Protein AF-A0AAV0N9T9-F1 (afdb_monomer_lite)

Secondary structure (DSSP, 8-state):
---------------------TT--PPPHHHHTTGGGGTS-TT-HHHHHHHHHHHHHT---HHHHHHHHHHTSTTT-BTTB-HHHHHHHHHHHHHHHHTTT-

pLDDT: mean 83.19, std 19.67, range [43.53, 98.56]

Sequence (102 aa):
MDVITIEGEVADASGTSEKSDPCDVTMPEWAQVLEPVRKLPTNVGTRIRKCVYDALEKCPPDWAKTRLEHS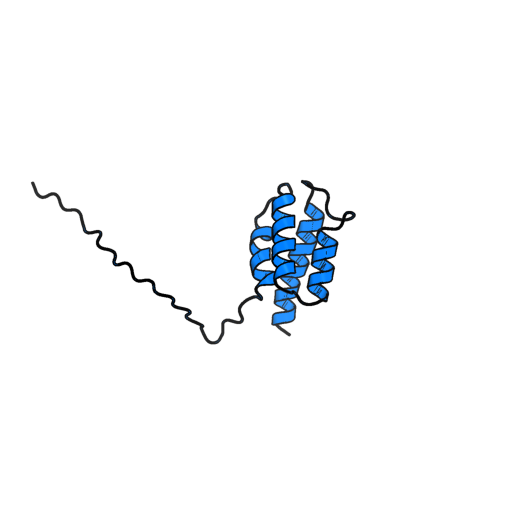ISKEVYKGNASGPTKVEILCALFWSFIYKLG

Foldseek 3Di:
DDDDDDDDDDDPDPDPDPPDDVPCPDQQPLLVLLVCLVVDDLQQLVSNLVSLVVSVVSVDPPVLVVLSCVLCDPVNRDHRRSPSSSVSSVVSSVVSVVVSVD

Organism: NCBI:txid586396

Structure (mmCIF, N/CA/C/O backbone):
data_AF-A0AAV0N9T9-F1
#
_entry.id   AF-A0AAV0N9T9-F1
#
loop_
_atom_site.group_PDB
_atom_site.id
_atom_site.type_symbol
_atom_site.label_atom_id
_atom_site.label_alt_id
_atom_site.label_comp_id
_atom_site.label_asym_id
_atom_site.label_entity_id
_atom_site.label_seq_id
_atom_site.pdbx_PDB_ins_code
_atom_site.Cartn_x
_atom_site.Cartn_y
_atom_site.Cartn_z
_atom_site.occupancy
_atom_site.B_iso_or_equiv
_atom_site.auth_seq_id
_atom_site.auth_comp_id
_atom_site.auth_asym_id
_atom_site.auth_atom_id
_atom_site.pdbx_PDB_model_num
ATOM 1 N N . MET A 1 1 ? -11.378 -57.896 -23.538 1.00 47.03 1 MET A N 1
ATOM 2 C CA . MET A 1 1 ? -10.439 -56.777 -23.340 1.00 47.03 1 MET A CA 1
ATOM 3 C C . MET A 1 1 ? -11.024 -55.948 -22.224 1.00 47.03 1 MET A C 1
ATOM 5 O O . MET A 1 1 ? -11.943 -55.181 -22.473 1.00 47.03 1 MET A O 1
ATOM 9 N N . ASP A 1 2 ? -10.571 -56.201 -21.002 1.00 45.12 2 ASP A N 1
ATOM 10 C CA . ASP A 1 2 ? -10.878 -55.337 -19.871 1.00 45.12 2 ASP A CA 1
ATOM 11 C C . ASP A 1 2 ? -10.080 -54.048 -20.030 1.00 45.12 2 ASP A C 1
ATOM 13 O O . ASP A 1 2 ? -8.848 -54.068 -20.043 1.00 45.12 2 ASP A O 1
ATOM 17 N N . VAL A 1 3 ? -10.791 -52.935 -20.185 1.00 52.53 3 VAL A N 1
ATOM 18 C CA . VAL A 1 3 ? -10.238 -51.604 -19.964 1.00 52.53 3 VAL A CA 1
ATOM 19 C C . VAL A 1 3 ? -10.974 -51.002 -18.775 1.00 52.53 3 VAL A C 1
ATOM 21 O O . VAL A 1 3 ? -12.134 -50.608 -18.837 1.00 52.53 3 VAL A O 1
ATOM 24 N N . ILE A 1 4 ? -10.272 -51.030 -17.650 1.00 52.50 4 ILE A N 1
ATOM 25 C CA . ILE A 1 4 ? -10.540 -50.255 -16.442 1.00 52.50 4 ILE A CA 1
ATOM 26 C C . ILE A 1 4 ? -10.218 -48.789 -16.763 1.00 52.50 4 ILE A C 1
ATOM 28 O O . ILE A 1 4 ? -9.224 -48.559 -17.449 1.00 52.50 4 ILE A O 1
ATOM 32 N N . THR A 1 5 ? -11.012 -47.828 -16.268 1.00 48.59 5 THR A N 1
ATOM 33 C CA . THR A 1 5 ? -10.622 -46.526 -15.646 1.00 48.59 5 THR A CA 1
ATOM 34 C C . THR A 1 5 ? -11.915 -45.711 -15.433 1.00 48.59 5 THR A C 1
ATOM 36 O O . THR A 1 5 ? -12.523 -45.273 -16.401 1.00 48.59 5 THR A O 1
ATOM 39 N N . ILE A 1 6 ? -12.536 -45.791 -14.252 1.00 61.66 6 ILE A N 1
ATOM 40 C CA . ILE A 1 6 ? -12.430 -44.885 -13.081 1.00 61.66 6 ILE A CA 1
ATOM 41 C C . ILE A 1 6 ? -13.185 -43.550 -13.257 1.00 61.66 6 ILE A C 1
ATOM 43 O O . ILE A 1 6 ? -12.755 -42.645 -13.962 1.00 61.66 6 ILE A O 1
ATOM 47 N N . GLU A 1 7 ? -14.330 -43.540 -12.571 1.00 56.28 7 GLU A N 1
ATOM 48 C CA . GLU A 1 7 ? -15.074 -42.508 -11.834 1.00 56.28 7 GLU A CA 1
ATOM 49 C C . GLU A 1 7 ? -14.648 -41.032 -11.900 1.00 56.28 7 GLU A C 1
ATOM 51 O O . GLU A 1 7 ? -13.485 -40.662 -11.757 1.00 56.28 7 GLU A O 1
ATOM 56 N N . GLY A 1 8 ? -15.673 -40.178 -11.968 1.00 43.53 8 GLY A N 1
ATOM 57 C CA . GLY A 1 8 ? -15.578 -38.739 -11.760 1.00 43.53 8 GLY A CA 1
ATOM 58 C C . GLY A 1 8 ? -16.942 -38.125 -11.450 1.00 43.53 8 GLY A C 1
ATOM 59 O O . GLY A 1 8 ? -17.335 -37.158 -12.094 1.00 43.53 8 GLY A O 1
ATOM 60 N N . GLU A 1 9 ? -17.685 -38.703 -10.504 1.00 56.12 9 GLU A N 1
ATOM 61 C CA . GLU A 1 9 ? -18.811 -38.009 -9.874 1.00 56.12 9 GLU A CA 1
ATOM 62 C C . GLU A 1 9 ? -18.252 -37.232 -8.680 1.00 56.12 9 GLU A C 1
ATOM 64 O O . GLU A 1 9 ? -17.907 -37.810 -7.651 1.00 56.12 9 GLU A O 1
ATOM 69 N N . VAL A 1 10 ? -18.095 -35.917 -8.835 1.00 47.69 10 VAL A N 1
ATOM 70 C CA . VAL A 1 10 ? -17.848 -35.025 -7.700 1.00 47.69 10 VAL A CA 1
ATOM 71 C C . VAL A 1 10 ? -19.052 -34.114 -7.557 1.00 47.69 10 VAL A C 1
ATOM 73 O O . VAL A 1 10 ? -19.347 -33.277 -8.408 1.00 47.69 10 VAL A O 1
ATOM 76 N N . ALA A 1 11 ? -19.790 -34.375 -6.485 1.00 53.38 11 ALA A N 1
ATOM 77 C CA . ALA A 1 11 ? -20.927 -33.602 -6.046 1.00 53.38 11 ALA A CA 1
ATOM 78 C C . ALA A 1 11 ? -20.513 -32.151 -5.773 1.00 53.38 11 ALA A C 1
ATOM 80 O O . ALA A 1 11 ? -19.513 -31.883 -5.102 1.00 53.38 11 ALA A O 1
ATOM 81 N N . ASP A 1 12 ? -21.327 -31.230 -6.278 1.00 51.59 12 ASP A N 1
ATOM 82 C CA . ASP A 1 12 ? -21.307 -29.818 -5.926 1.00 51.59 12 ASP A CA 1
ATOM 83 C C . ASP A 1 12 ? -21.787 -29.677 -4.475 1.00 51.59 12 ASP A C 1
ATOM 85 O O . ASP A 1 12 ? -22.982 -29.656 -4.176 1.00 51.59 12 ASP A O 1
ATOM 89 N N . ALA A 1 13 ? -20.830 -29.673 -3.552 1.00 52.62 13 ALA A N 1
ATOM 90 C CA . ALA A 1 13 ? -21.049 -29.274 -2.177 1.00 52.62 13 ALA A CA 1
ATOM 91 C C . ALA A 1 13 ? -20.444 -27.880 -1.998 1.00 52.62 13 ALA A C 1
ATOM 93 O O . ALA A 1 13 ? -19.261 -27.722 -1.691 1.00 52.62 13 ALA A O 1
ATOM 94 N N . SER A 1 14 ? -21.291 -26.864 -2.178 1.00 57.22 14 SER A N 1
ATOM 95 C CA . SER A 1 14 ? -21.091 -25.520 -1.638 1.00 57.22 14 SER A CA 1
ATOM 96 C C . SER A 1 14 ? -20.993 -25.617 -0.111 1.00 57.22 14 SER A C 1
ATOM 98 O O . SER A 1 14 ? -21.981 -25.562 0.618 1.00 57.22 14 SER A O 1
ATOM 100 N N . GLY A 1 15 ? -19.777 -25.875 0.364 1.00 44.50 15 GLY A N 1
ATOM 101 C CA . GLY A 1 15 ? -19.416 -25.917 1.769 1.00 44.50 15 GLY A CA 1
ATOM 102 C C . GLY A 1 15 ? -18.731 -24.620 2.159 1.00 44.50 15 GLY A C 1
ATOM 103 O O . GLY A 1 15 ? -17.506 -24.525 2.127 1.00 44.50 15 GLY A O 1
ATOM 104 N N . THR A 1 16 ? -19.518 -23.623 2.557 1.00 55.97 16 THR A N 1
ATOM 105 C CA . THR A 1 16 ? -19.043 -22.516 3.391 1.00 55.97 16 THR A CA 1
ATOM 106 C C . THR A 1 16 ? -18.629 -23.119 4.733 1.00 55.97 16 THR A C 1
ATOM 108 O O . THR A 1 16 ? -19.466 -23.369 5.595 1.00 55.97 16 THR A O 1
ATOM 111 N N . SER A 1 17 ? -17.349 -23.449 4.886 1.00 52.91 17 SER A N 1
ATOM 112 C CA . SER A 1 17 ? -16.806 -23.984 6.134 1.00 52.91 17 SER A CA 1
ATOM 113 C C . SER A 1 17 ? -15.715 -23.056 6.640 1.00 52.91 17 SER A C 1
ATOM 115 O O . SER A 1 17 ? -14.523 -23.326 6.496 1.00 52.91 17 SER A O 1
ATOM 117 N N . GLU A 1 18 ? -16.144 -21.964 7.267 1.00 54.97 18 GLU A N 1
ATOM 118 C CA . GLU A 1 18 ? -15.337 -21.242 8.245 1.00 54.97 18 GLU A CA 1
ATOM 119 C C . GLU A 1 18 ? -15.062 -22.196 9.411 1.00 54.97 18 GLU A C 1
ATOM 121 O O . GLU A 1 18 ? -15.868 -22.362 10.325 1.00 54.97 18 GLU A O 1
ATOM 126 N N . LYS A 1 19 ? -13.924 -22.888 9.352 1.00 43.53 19 LYS A N 1
ATOM 127 C CA . LYS A 1 19 ? -13.375 -23.582 10.511 1.00 43.53 19 LYS A CA 1
ATOM 128 C C . LYS A 1 19 ? -12.446 -22.604 11.215 1.00 43.53 19 LYS A C 1
ATOM 130 O O . LYS A 1 19 ? -11.252 -22.567 10.939 1.00 43.53 19 LYS A O 1
ATOM 135 N N . SER A 1 20 ? -13.019 -21.768 12.073 1.00 49.91 20 SER A N 1
ATOM 136 C CA . SER A 1 20 ? -12.253 -20.938 12.996 1.00 49.91 20 SER A CA 1
ATOM 137 C C . SER A 1 20 ? -11.692 -21.828 14.105 1.00 49.91 20 SER A C 1
ATOM 139 O O . SER A 1 20 ? -12.380 -22.208 15.053 1.00 49.91 20 SER A O 1
ATOM 141 N N . ASP A 1 21 ? -10.420 -22.197 13.962 1.00 46.16 21 ASP A N 1
ATOM 142 C CA . ASP A 1 21 ? -9.638 -22.714 15.079 1.00 46.16 21 ASP A CA 1
ATOM 143 C C . ASP A 1 21 ? -9.518 -21.612 16.152 1.00 46.16 21 ASP A C 1
ATOM 145 O O . ASP A 1 21 ? -9.196 -20.465 15.825 1.00 46.16 21 ASP A O 1
ATOM 149 N N . PRO A 1 22 ? -9.719 -21.912 17.448 1.00 49.19 22 PRO A N 1
ATOM 150 C CA . PRO A 1 22 ? -9.758 -20.909 18.518 1.00 49.19 22 PRO A CA 1
ATOM 151 C C . PRO A 1 22 ? -8.363 -20.390 18.934 1.00 49.19 22 PRO A C 1
ATOM 153 O O . PRO A 1 22 ? -8.157 -19.948 20.062 1.00 49.19 22 PRO A O 1
ATOM 156 N N . CYS A 1 23 ? -7.395 -20.428 18.015 1.00 49.16 23 CYS A N 1
ATOM 157 C CA . CYS A 1 23 ? -6.084 -19.773 18.091 1.00 49.16 23 CYS A CA 1
ATOM 158 C C . CYS A 1 23 ? -5.721 -19.048 16.782 1.00 49.16 23 CYS A C 1
ATOM 160 O O . CYS A 1 23 ? -4.569 -18.647 16.602 1.00 49.16 23 CYS A O 1
ATOM 162 N N . ASP A 1 24 ? -6.677 -18.871 15.863 1.00 52.75 24 ASP A N 1
ATOM 163 C CA . ASP A 1 24 ? -6.456 -18.097 14.648 1.00 52.75 24 ASP A CA 1
ATOM 164 C C . ASP A 1 24 ? -6.544 -16.607 14.977 1.00 52.75 24 ASP A C 1
ATOM 166 O O . ASP A 1 24 ? -7.568 -15.940 14.836 1.00 52.75 24 ASP A O 1
ATOM 170 N N . VAL A 1 25 ? -5.439 -16.071 15.491 1.00 59.50 25 VAL A N 1
ATOM 171 C CA . VAL A 1 25 ? -5.226 -14.630 15.489 1.00 59.50 25 VAL A CA 1
ATOM 172 C C . VAL A 1 25 ? -5.061 -14.267 14.010 1.00 59.50 25 VAL A C 1
ATOM 174 O O . VAL A 1 25 ? -3.950 -14.282 13.486 1.00 59.50 25 VAL A O 1
ATOM 177 N N . THR A 1 26 ? -6.144 -14.043 13.275 1.00 76.38 26 THR A N 1
ATOM 178 C CA . THR A 1 26 ? -6.072 -13.817 11.827 1.00 76.38 26 THR A CA 1
ATOM 179 C C . THR A 1 26 ? -5.459 -12.433 11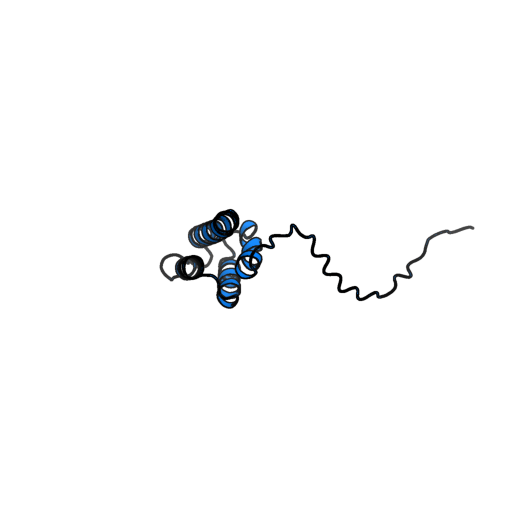.564 1.00 76.38 26 THR A C 1
ATOM 181 O O . THR A 1 26 ? -5.743 -11.459 12.260 1.00 76.38 26 THR A O 1
ATOM 184 N N . MET A 1 27 ? -4.537 -12.327 10.600 1.00 83.94 27 MET A N 1
ATOM 185 C CA . MET A 1 27 ? -3.938 -11.042 10.193 1.00 83.94 27 MET A CA 1
ATOM 186 C C . MET A 1 27 ? -5.050 -10.051 9.797 1.00 83.94 27 MET A C 1
ATOM 188 O O . MET A 1 27 ? -5.972 -10.477 9.103 1.00 83.94 27 MET A O 1
ATOM 192 N N . PRO A 1 28 ? -5.012 -8.761 10.190 1.00 91.69 28 PRO A N 1
ATOM 193 C CA . PRO A 1 28 ? -6.078 -7.831 9.820 1.00 91.69 28 PRO A CA 1
ATOM 194 C C . PRO A 1 28 ? -6.185 -7.697 8.296 1.00 91.69 28 PRO A C 1
ATOM 196 O O . PRO A 1 28 ? -5.181 -7.784 7.587 1.00 91.69 28 PRO A O 1
ATOM 199 N N . GLU A 1 29 ? -7.398 -7.477 7.786 1.00 93.62 29 GLU A N 1
ATOM 200 C CA . GLU A 1 29 ? -7.700 -7.522 6.346 1.00 93.62 29 GLU A CA 1
ATOM 201 C C . GLU A 1 29 ? -6.814 -6.574 5.517 1.00 93.62 29 GLU A C 1
ATOM 203 O O . GLU A 1 29 ? -6.274 -6.968 4.483 1.00 93.62 29 GLU A O 1
ATOM 208 N N . TRP A 1 30 ? -6.567 -5.358 6.019 1.00 95.75 30 TRP A N 1
ATOM 209 C CA . TRP A 1 30 ? -5.671 -4.388 5.379 1.00 95.75 30 TRP A CA 1
ATOM 210 C C . TRP A 1 30 ? -4.234 -4.912 5.213 1.00 95.75 30 TRP A C 1
ATOM 212 O O . TRP A 1 30 ? -3.547 -4.544 4.264 1.00 95.75 30 TRP A O 1
ATOM 222 N N . ALA A 1 31 ? -3.764 -5.778 6.114 1.00 95.31 31 ALA A N 1
ATOM 223 C CA . ALA A 1 31 ? -2.438 -6.384 6.039 1.00 95.31 31 ALA A CA 1
ATOM 224 C C . ALA A 1 31 ? -2.434 -7.629 5.134 1.00 95.31 31 ALA A C 1
ATOM 226 O O . ALA A 1 31 ? -1.447 -7.872 4.437 1.00 95.31 31 ALA A O 1
ATOM 227 N N . GLN A 1 32 ? -3.542 -8.379 5.069 1.00 94.25 32 GLN A N 1
ATOM 228 C CA . GLN A 1 32 ? -3.710 -9.509 4.141 1.00 94.25 32 GLN A CA 1
ATOM 229 C C . GLN A 1 32 ? -3.533 -9.089 2.682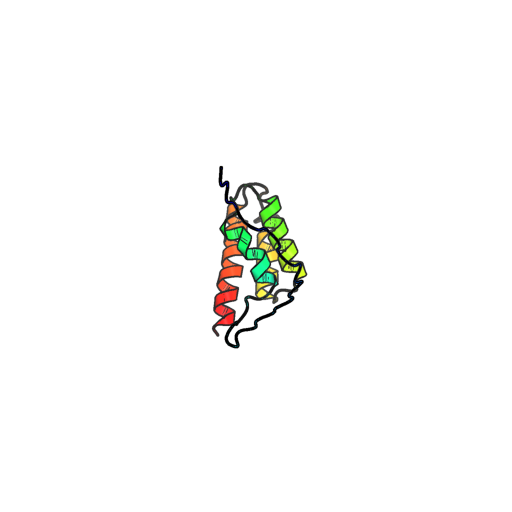 1.00 94.25 32 GLN A C 1
ATOM 231 O O . GLN A 1 32 ? -2.773 -9.720 1.946 1.00 94.25 32 GLN A O 1
ATOM 236 N N . VAL A 1 33 ? -4.145 -7.975 2.276 1.00 96.31 33 VAL A N 1
ATOM 237 C CA . VAL A 1 33 ? -4.047 -7.476 0.892 1.00 96.31 33 VAL A CA 1
ATOM 238 C C . VAL A 1 33 ? -2.640 -6.986 0.509 1.00 96.31 33 VAL A C 1
ATOM 240 O O . VAL A 1 33 ? -2.337 -6.844 -0.677 1.00 96.31 33 VAL A O 1
ATOM 243 N N . LEU A 1 34 ? -1.747 -6.784 1.487 1.00 96.88 34 LEU A N 1
ATOM 244 C CA . LEU A 1 34 ? -0.343 -6.421 1.264 1.00 96.88 34 LEU A CA 1
ATOM 245 C C . LEU A 1 34 ? 0.588 -7.638 1.126 1.00 96.88 34 LEU A C 1
ATOM 247 O O . LEU A 1 34 ? 1.712 -7.474 0.646 1.00 96.88 34 LEU A O 1
ATOM 251 N N . GLU A 1 35 ? 0.154 -8.855 1.483 1.00 95.31 35 GLU A N 1
ATOM 252 C CA . GLU A 1 35 ? 0.972 -10.079 1.371 1.00 95.31 35 GLU A CA 1
ATOM 253 C C . GLU A 1 35 ? 1.578 -10.279 -0.031 1.00 95.31 35 GLU A C 1
ATOM 255 O O . GLU A 1 35 ? 2.795 -10.507 -0.116 1.00 95.31 35 GLU A O 1
ATOM 260 N N . PRO A 1 36 ? 0.827 -10.075 -1.139 1.00 95.88 36 PRO A N 1
ATOM 261 C CA . PRO A 1 36 ? 1.360 -10.272 -2.484 1.00 95.88 36 PRO A CA 1
ATOM 262 C C . PRO A 1 36 ? 2.606 -9.426 -2.780 1.00 95.88 36 PRO A C 1
ATOM 264 O O . PRO A 1 36 ? 3.480 -9.857 -3.541 1.00 95.88 36 PRO A O 1
ATOM 267 N N . VAL A 1 37 ? 2.738 -8.245 -2.157 1.00 97.06 37 VAL A N 1
ATOM 268 C CA . VAL A 1 37 ? 3.856 -7.310 -2.374 1.00 97.06 37 VAL A CA 1
ATOM 269 C C . VAL A 1 37 ? 5.207 -7.960 -2.072 1.00 97.06 37 VAL A C 1
ATOM 271 O O . VAL A 1 37 ? 6.192 -7.643 -2.745 1.00 97.06 37 VAL A O 1
ATOM 274 N N . ARG A 1 38 ? 5.270 -8.937 -1.154 1.00 96.06 38 ARG A N 1
ATOM 275 C CA . ARG A 1 38 ? 6.496 -9.701 -0.846 1.00 96.06 38 ARG A CA 1
ATOM 276 C C . ARG A 1 38 ? 7.110 -10.308 -2.108 1.00 96.06 38 ARG A C 1
ATOM 278 O O . ARG A 1 38 ? 8.318 -10.190 -2.323 1.00 96.06 38 ARG A O 1
ATOM 285 N N . LYS A 1 39 ? 6.264 -10.860 -2.979 1.00 96.62 39 LYS A N 1
ATOM 286 C CA . LYS A 1 39 ? 6.652 -11.601 -4.188 1.00 96.62 39 LYS A CA 1
ATOM 287 C C . LYS A 1 39 ? 6.681 -10.732 -5.451 1.00 96.62 39 LYS A C 1
ATOM 289 O O . LYS A 1 39 ? 7.293 -11.129 -6.438 1.00 96.62 39 LYS A O 1
ATOM 294 N N . LEU A 1 40 ? 6.060 -9.548 -5.444 1.00 96.06 40 LEU A N 1
ATOM 295 C CA . LEU A 1 40 ? 6.051 -8.660 -6.613 1.00 96.06 40 LEU A CA 1
ATOM 296 C C . LEU A 1 40 ? 7.447 -8.075 -6.901 1.00 96.06 40 LEU A C 1
ATOM 298 O O . LEU A 1 40 ? 8.102 -7.592 -5.972 1.00 96.06 40 LEU A O 1
ATOM 302 N N . PRO A 1 41 ? 7.911 -8.049 -8.162 1.00 96.38 41 PRO A N 1
ATOM 303 C CA . PRO A 1 41 ? 9.145 -7.355 -8.512 1.00 96.38 41 PRO A CA 1
ATOM 304 C C . PRO A 1 41 ? 8.976 -5.831 -8.392 1.00 96.38 41 PRO A C 1
ATOM 306 O O . PRO A 1 41 ? 7.876 -5.292 -8.477 1.00 96.38 41 PRO A O 1
ATOM 309 N N . THR A 1 42 ? 10.068 -5.096 -8.198 1.00 96.19 42 THR A N 1
ATOM 310 C CA . THR A 1 42 ? 10.019 -3.632 -7.998 1.00 96.19 42 THR A CA 1
ATOM 311 C C . THR A 1 42 ? 9.631 -2.851 -9.257 1.00 96.19 42 THR A C 1
ATOM 313 O O . THR A 1 42 ? 9.301 -1.669 -9.158 1.00 96.19 42 THR A O 1
ATOM 316 N N . ASN A 1 43 ? 9.623 -3.508 -10.422 1.00 96.88 43 ASN A N 1
ATOM 317 C CA . ASN A 1 43 ? 9.240 -2.929 -11.708 1.00 96.88 43 ASN A CA 1
ATOM 318 C C . ASN A 1 43 ? 7.739 -2.981 -12.020 1.00 96.88 43 ASN A C 1
ATOM 320 O O . ASN A 1 43 ? 7.317 -2.396 -13.013 1.00 96.88 43 ASN A O 1
ATOM 324 N N . VAL A 1 44 ? 6.918 -3.611 -11.172 1.00 96.88 44 VAL A N 1
ATOM 325 C CA . VAL A 1 44 ? 5.449 -3.601 -11.307 1.00 96.88 44 VAL A CA 1
ATOM 326 C C . VAL A 1 44 ? 4.802 -2.576 -10.375 1.00 96.88 44 VAL A C 1
ATOM 328 O O . VAL A 1 44 ? 3.840 -2.873 -9.665 1.00 96.88 44 VAL A O 1
ATOM 331 N N . GLY A 1 45 ? 5.325 -1.348 -10.381 1.00 96.25 45 GLY A N 1
ATOM 332 C CA . GLY A 1 45 ? 4.918 -0.285 -9.459 1.00 96.25 45 GLY A CA 1
ATOM 333 C C . GLY A 1 45 ? 3.417 -0.018 -9.431 1.00 96.25 45 GLY A C 1
ATOM 334 O O . GLY A 1 45 ? 2.845 0.129 -8.357 1.00 96.25 45 GLY A O 1
ATOM 335 N N . THR A 1 46 ? 2.743 -0.082 -10.581 1.00 97.62 46 THR A N 1
ATOM 336 C CA . THR A 1 46 ? 1.278 0.048 -10.649 1.00 97.62 46 THR A CA 1
ATOM 337 C C . THR A 1 46 ? 0.552 -1.024 -9.829 1.00 97.62 46 THR A C 1
ATOM 339 O O . THR A 1 46 ? -0.430 -0.707 -9.162 1.00 97.62 46 THR A O 1
ATOM 342 N N . ARG A 1 47 ? 1.036 -2.276 -9.826 1.00 97.31 47 ARG A N 1
ATOM 343 C CA . ARG A 1 47 ? 0.454 -3.366 -9.019 1.00 97.31 47 ARG A CA 1
ATOM 344 C C . ARG A 1 47 ? 0.758 -3.182 -7.536 1.00 97.31 47 ARG A C 1
ATOM 346 O O . ARG A 1 47 ? -0.141 -3.351 -6.726 1.00 97.31 47 ARG A O 1
ATOM 353 N N . ILE A 1 48 ? 1.989 -2.788 -7.197 1.00 98.12 48 ILE A N 1
ATOM 354 C CA . ILE A 1 48 ? 2.386 -2.486 -5.811 1.00 98.12 48 ILE A CA 1
ATOM 355 C C . ILE A 1 48 ? 1.515 -1.356 -5.251 1.00 98.12 48 ILE A C 1
ATOM 357 O O . ILE A 1 48 ? 0.942 -1.495 -4.177 1.00 98.12 48 ILE A O 1
ATOM 361 N N . ARG A 1 49 ? 1.351 -0.268 -6.009 1.00 97.94 49 ARG A N 1
ATOM 362 C CA . ARG A 1 49 ? 0.510 0.871 -5.632 1.00 97.94 49 ARG A CA 1
ATOM 363 C C . ARG A 1 49 ? -0.964 0.485 -5.495 1.00 97.94 49 ARG A C 1
ATOM 365 O O . ARG A 1 49 ? -1.622 0.985 -4.593 1.00 97.94 49 ARG A O 1
ATOM 372 N N . LYS A 1 50 ? -1.475 -0.410 -6.348 1.00 98.06 50 LYS A N 1
ATOM 373 C CA . LYS A 1 50 ? -2.841 -0.931 -6.209 1.00 98.06 50 LYS A CA 1
ATOM 374 C C . LYS A 1 50 ? -3.036 -1.637 -4.863 1.00 98.06 50 LYS A C 1
ATOM 376 O O . LYS A 1 50 ? -3.966 -1.280 -4.158 1.00 98.06 50 LYS A O 1
ATOM 381 N N . CYS A 1 51 ? -2.122 -2.526 -4.460 1.00 98.00 51 CYS A N 1
ATOM 382 C CA . CYS A 1 51 ? -2.195 -3.180 -3.146 1.00 98.00 51 CYS A CA 1
ATOM 383 C C . CYS A 1 51 ? -2.246 -2.171 -1.983 1.00 98.00 51 CYS A C 1
ATOM 385 O O . CYS A 1 51 ? -2.910 -2.425 -0.985 1.00 98.00 51 CYS A O 1
ATOM 387 N N . VAL A 1 52 ? -1.566 -1.024 -2.107 1.00 98.12 52 VAL A N 1
ATOM 388 C CA . VAL A 1 52 ? -1.629 0.048 -1.098 1.00 98.12 52 VAL A CA 1
ATOM 389 C C . VAL A 1 52 ? -3.008 0.700 -1.049 1.00 98.12 52 VAL A C 1
ATOM 391 O O . VAL A 1 52 ? -3.534 0.888 0.042 1.00 98.12 52 VAL A O 1
ATOM 394 N N . TYR A 1 53 ? -3.608 1.030 -2.196 1.00 98.56 53 TYR A N 1
ATOM 395 C CA . TYR A 1 53 ? -4.971 1.572 -2.222 1.00 98.56 53 TYR A CA 1
ATOM 396 C C . TYR A 1 53 ? -5.986 0.572 -1.668 1.00 98.56 53 TYR A C 1
ATOM 398 O O . TYR A 1 53 ? -6.761 0.940 -0.790 1.00 98.56 53 TYR A O 1
ATOM 406 N N . ASP A 1 54 ? -5.897 -0.693 -2.087 1.00 98.38 54 ASP A N 1
ATOM 407 C CA . ASP A 1 54 ? -6.748 -1.770 -1.578 1.00 98.38 54 ASP A CA 1
ATOM 408 C C . ASP A 1 54 ? -6.613 -1.886 -0.043 1.00 98.38 54 ASP A C 1
ATOM 410 O O . ASP A 1 54 ? -7.607 -2.061 0.653 1.00 98.38 54 ASP A O 1
ATOM 414 N N . ALA A 1 55 ? -5.405 -1.724 0.518 1.00 98.00 55 ALA A N 1
ATOM 415 C CA . ALA A 1 55 ? -5.185 -1.718 1.968 1.00 98.00 55 ALA A CA 1
ATOM 416 C C . ALA A 1 55 ? -5.801 -0.500 2.668 1.00 98.00 55 ALA A C 1
ATOM 418 O O . ALA A 1 55 ? -6.359 -0.644 3.753 1.00 98.00 55 ALA A O 1
ATOM 419 N N . LEU A 1 56 ? -5.715 0.690 2.066 1.00 98.06 56 LEU A N 1
ATOM 420 C CA . LEU A 1 56 ? -6.283 1.925 2.617 1.00 98.06 56 LEU A CA 1
ATOM 421 C C . LEU A 1 56 ? -7.819 1.888 2.667 1.00 98.06 56 LEU A C 1
ATOM 423 O O . LEU A 1 56 ? -8.407 2.434 3.600 1.00 98.06 56 LEU A O 1
ATOM 427 N N . GLU A 1 57 ? -8.461 1.203 1.718 1.00 98.25 57 GLU A N 1
ATOM 428 C CA . GLU A 1 57 ? -9.914 0.976 1.709 1.00 98.25 57 GLU A CA 1
ATOM 429 C C . GLU A 1 57 ? -10.389 0.078 2.864 1.00 98.25 57 GLU A C 1
ATOM 431 O O . GLU A 1 57 ? -11.551 0.146 3.258 1.00 98.25 57 GLU A O 1
ATOM 436 N N . LYS A 1 58 ? -9.495 -0.723 3.459 1.00 97.38 58 LYS A N 1
ATOM 437 C CA . LYS A 1 58 ? -9.786 -1.600 4.609 1.00 97.38 58 LYS A CA 1
ATOM 438 C C . LYS A 1 58 ? -9.579 -0.923 5.967 1.00 97.38 58 LYS A C 1
ATOM 440 O O . LYS A 1 58 ? -9.380 -1.606 6.968 1.00 97.38 58 LYS A O 1
ATOM 445 N N . CYS A 1 59 ? -9.606 0.411 5.997 1.00 94.94 59 CYS A N 1
ATOM 446 C CA . CYS A 1 59 ? -9.530 1.236 7.207 1.00 94.94 59 CYS A CA 1
ATOM 447 C C . CYS A 1 59 ? -8.409 0.807 8.184 1.00 94.94 59 CYS A C 1
ATOM 449 O O . CYS A 1 59 ? -8.692 0.444 9.328 1.00 94.94 59 CYS A O 1
ATOM 451 N N . PRO A 1 60 ? -7.130 0.829 7.757 1.00 95.69 60 PRO A N 1
ATOM 452 C CA . PRO A 1 60 ? -6.014 0.503 8.637 1.00 95.69 60 PRO A CA 1
ATOM 453 C C . PRO A 1 60 ? -5.899 1.529 9.782 1.00 95.69 60 PRO A C 1
ATOM 455 O O . PRO A 1 60 ? -6.346 2.669 9.628 1.00 95.69 60 PRO A O 1
ATOM 458 N N . PRO A 1 61 ? -5.257 1.176 10.912 1.00 95.00 61 PRO A N 1
ATOM 459 C CA . PRO A 1 61 ? -4.998 2.125 11.996 1.00 95.00 61 PRO A CA 1
ATOM 460 C C . PRO A 1 61 ? -4.114 3.289 11.523 1.00 95.00 61 PRO A C 1
ATOM 462 O O . PRO A 1 61 ? -3.315 3.131 10.597 1.00 95.00 61 PRO A O 1
ATOM 465 N N . ASP A 1 62 ? -4.198 4.443 12.190 1.00 95.75 62 AS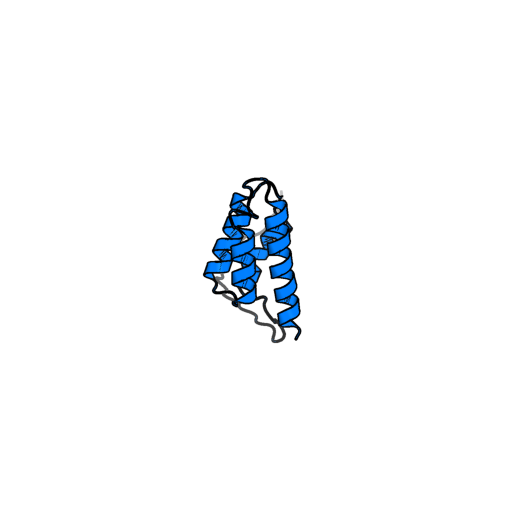P A N 1
ATOM 466 C CA . ASP A 1 62 ? -3.568 5.700 11.742 1.00 95.75 62 ASP A CA 1
ATOM 467 C C . ASP A 1 62 ? -2.064 5.589 11.455 1.00 95.75 62 ASP A C 1
ATOM 469 O O . ASP A 1 62 ? -1.568 6.146 10.470 1.00 95.75 62 ASP A O 1
ATOM 473 N N . TRP A 1 63 ? -1.329 4.829 12.273 1.00 94.06 63 TRP A N 1
ATOM 474 C CA . TRP A 1 63 ? 0.104 4.603 12.066 1.00 94.06 63 TRP A CA 1
ATOM 475 C C . TRP A 1 63 ? 0.384 3.877 10.741 1.00 94.06 63 TRP A C 1
ATOM 477 O O . TRP A 1 63 ? 1.337 4.210 10.032 1.00 94.06 63 TRP A O 1
ATOM 487 N N . ALA A 1 64 ? -0.459 2.903 10.384 1.00 95.56 64 ALA A N 1
ATOM 488 C CA . ALA A 1 64 ? -0.333 2.126 9.160 1.00 95.56 64 ALA A CA 1
ATOM 489 C C . ALA A 1 64 ? -0.807 2.953 7.966 1.00 95.56 64 ALA A C 1
ATOM 491 O O . ALA A 1 64 ? -0.101 3.018 6.962 1.00 95.56 64 ALA A O 1
ATOM 492 N N . LYS A 1 65 ? -1.938 3.656 8.103 1.00 96.88 65 LYS A N 1
ATOM 493 C CA . LYS A 1 65 ? -2.463 4.580 7.091 1.00 96.88 65 LYS A CA 1
ATOM 494 C C . LYS A 1 65 ? -1.413 5.608 6.669 1.00 96.88 65 LYS A C 1
ATOM 496 O O . LYS A 1 65 ? -1.084 5.688 5.490 1.00 96.88 65 LYS A O 1
ATOM 501 N N . THR A 1 66 ? -0.819 6.309 7.636 1.00 96.31 66 THR A N 1
ATOM 502 C CA . THR A 1 66 ? 0.210 7.334 7.386 1.00 96.31 66 THR A CA 1
ATOM 503 C C . THR A 1 66 ? 1.403 6.759 6.618 1.00 96.31 66 THR A C 1
ATOM 505 O O . THR A 1 66 ? 1.902 7.365 5.669 1.00 96.31 66 THR A O 1
ATOM 508 N N . ARG A 1 67 ? 1.850 5.550 6.985 1.00 96.00 67 ARG A N 1
ATOM 509 C CA . ARG A 1 67 ? 2.983 4.886 6.327 1.00 96.00 67 ARG A CA 1
ATOM 510 C C . ARG A 1 67 ? 2.645 4.413 4.912 1.00 96.00 67 ARG A C 1
ATOM 512 O O . ARG A 1 67 ? 3.459 4.562 3.999 1.00 96.00 67 ARG A O 1
ATOM 519 N N . LEU A 1 68 ? 1.444 3.874 4.721 1.00 97.94 68 LEU A N 1
ATOM 520 C CA . LEU A 1 68 ? 0.936 3.437 3.423 1.00 97.94 68 LEU A CA 1
ATOM 521 C C . LEU A 1 68 ? 0.771 4.622 2.465 1.00 97.94 68 LEU A C 1
ATOM 523 O O . LEU A 1 68 ? 1.285 4.561 1.349 1.00 97.94 68 LEU A O 1
ATOM 527 N N . GLU A 1 69 ? 0.169 5.728 2.905 1.00 98.25 69 GLU A N 1
ATOM 528 C CA . GLU A 1 69 ? 0.039 6.961 2.115 1.00 98.25 69 GLU A CA 1
ATOM 529 C C . GLU A 1 69 ? 1.409 7.544 1.734 1.00 98.25 69 GLU A C 1
ATOM 531 O O . GLU A 1 69 ? 1.638 7.884 0.569 1.00 98.25 69 GLU A O 1
ATOM 536 N N . HIS A 1 70 ? 2.361 7.581 2.675 1.00 98.06 70 HIS A N 1
ATOM 537 C CA . HIS A 1 70 ? 3.730 8.021 2.401 1.00 98.06 70 HIS A CA 1
ATOM 538 C C . HIS A 1 70 ? 4.416 7.153 1.335 1.00 98.06 70 HIS A C 1
ATOM 540 O O . HIS A 1 70 ? 5.062 7.686 0.429 1.00 98.06 70 HIS A O 1
ATOM 546 N N . SER A 1 71 ? 4.222 5.828 1.383 1.00 97.75 71 SER A N 1
ATOM 547 C CA . SER A 1 71 ? 4.844 4.884 0.443 1.00 97.75 71 SER A CA 1
ATOM 548 C C . SER A 1 71 ? 4.480 5.150 -1.026 1.00 97.75 71 SER A C 1
ATOM 550 O O . SER A 1 71 ? 5.283 4.870 -1.922 1.00 97.75 71 SER A O 1
ATOM 552 N N . ILE A 1 72 ? 3.297 5.726 -1.277 1.00 97.56 72 ILE A N 1
ATOM 553 C CA . ILE A 1 72 ? 2.780 6.054 -2.615 1.00 97.56 72 ILE A CA 1
ATOM 554 C C . ILE A 1 72 ? 2.792 7.558 -2.924 1.00 97.56 72 ILE A C 1
ATOM 556 O O . ILE A 1 72 ? 2.273 7.986 -3.958 1.00 97.56 72 ILE A O 1
ATOM 560 N N . SER A 1 73 ? 3.399 8.364 -2.052 1.00 97.50 73 SER A N 1
ATOM 561 C CA . SER A 1 73 ? 3.575 9.801 -2.260 1.00 97.50 73 SER A CA 1
ATOM 562 C C . SER A 1 73 ? 4.469 10.092 -3.473 1.00 97.50 73 SER A C 1
ATOM 564 O O . SER A 1 73 ? 5.259 9.256 -3.908 1.00 97.50 73 SER A O 1
ATOM 566 N N . LYS A 1 74 ? 4.396 11.315 -4.014 1.00 95.56 74 LYS A N 1
ATOM 567 C CA . LYS A 1 74 ? 5.243 11.748 -5.147 1.00 95.56 74 LYS A CA 1
ATOM 568 C C . LYS A 1 74 ? 6.746 11.693 -4.837 1.00 95.56 74 LYS A C 1
ATOM 570 O O . LYS A 1 74 ? 7.567 11.592 -5.754 1.00 95.56 74 LYS A O 1
ATOM 575 N N . GLU A 1 75 ? 7.103 11.798 -3.561 1.00 95.62 75 GLU A N 1
ATOM 576 C CA . GLU A 1 75 ? 8.484 11.735 -3.096 1.00 95.62 75 GLU A CA 1
ATOM 577 C C . GLU A 1 75 ? 9.036 10.311 -3.210 1.00 95.62 75 GLU A C 1
ATOM 579 O O . GLU A 1 75 ? 10.091 10.115 -3.814 1.00 95.62 75 GLU A O 1
ATOM 584 N N . VAL A 1 76 ? 8.270 9.323 -2.742 1.00 96.56 76 VAL A N 1
ATOM 585 C CA . VAL A 1 76 ? 8.698 7.919 -2.654 1.00 96.56 76 VAL A CA 1
ATOM 586 C C . VAL A 1 76 ? 8.395 7.135 -3.932 1.00 96.56 76 VAL A C 1
ATOM 588 O O . VAL A 1 76 ? 9.252 6.415 -4.448 1.00 96.56 76 VAL A O 1
ATOM 591 N N . TYR A 1 77 ? 7.185 7.267 -4.474 1.00 97.12 77 TYR A N 1
ATOM 592 C CA . TYR A 1 77 ? 6.735 6.466 -5.607 1.00 97.12 77 TYR A CA 1
ATOM 593 C C . TYR A 1 77 ? 7.289 6.991 -6.930 1.00 97.12 77 TYR A C 1
ATOM 595 O O . TYR A 1 77 ? 6.892 8.048 -7.426 1.00 97.12 77 TYR A O 1
ATOM 603 N N . LYS A 1 78 ? 8.169 6.202 -7.552 1.00 95.19 78 LYS A N 1
ATOM 604 C CA . LYS A 1 78 ? 8.783 6.499 -8.856 1.00 95.19 78 LYS A CA 1
ATOM 605 C C . LYS A 1 78 ? 8.343 5.513 -9.940 1.00 95.19 78 LYS A C 1
ATOM 607 O O . LYS A 1 78 ? 9.164 4.970 -10.676 1.00 95.19 78 LYS A O 1
ATOM 612 N N . GLY A 1 79 ? 7.035 5.259 -10.049 1.00 92.12 79 GLY A N 1
ATOM 613 C CA . GLY A 1 79 ? 6.479 4.403 -11.105 1.00 92.12 79 GLY A CA 1
ATOM 614 C C . GLY A 1 79 ? 7.085 2.998 -11.078 1.00 92.12 79 GLY A C 1
ATOM 615 O O . GLY A 1 79 ? 7.027 2.311 -10.063 1.00 92.12 79 GLY A O 1
ATOM 616 N N . ASN A 1 80 ? 7.732 2.583 -12.169 1.00 90.00 80 ASN A N 1
ATOM 617 C CA . ASN A 1 80 ? 8.379 1.268 -12.272 1.00 90.00 80 ASN A CA 1
ATOM 618 C C . ASN A 1 80 ? 9.701 1.155 -11.481 1.00 90.00 80 ASN A C 1
ATOM 620 O O . ASN A 1 80 ? 10.352 0.121 -11.523 1.00 90.00 80 ASN A O 1
ATOM 624 N N . ALA A 1 81 ? 10.112 2.181 -10.739 1.00 92.94 81 ALA A N 1
ATOM 625 C CA . ALA A 1 81 ? 11.181 2.087 -9.749 1.00 92.94 81 ALA A CA 1
ATOM 626 C C . ALA A 1 81 ? 10.576 2.132 -8.337 1.00 92.94 81 ALA A C 1
ATOM 628 O O . ALA A 1 81 ? 10.750 3.092 -7.593 1.00 92.94 81 ALA A O 1
ATOM 629 N N . SER A 1 82 ? 9.830 1.088 -7.964 1.00 94.88 82 SER A N 1
ATOM 630 C CA . SER A 1 82 ? 9.081 1.027 -6.695 1.00 94.88 82 SER A CA 1
ATOM 631 C C . SER A 1 82 ? 9.844 0.338 -5.554 1.00 94.88 82 SER A C 1
ATOM 633 O O . SER A 1 82 ? 9.234 -0.239 -4.658 1.00 94.88 82 SER A O 1
ATOM 635 N N . GLY A 1 83 ? 11.181 0.371 -5.570 1.00 95.94 83 GLY A N 1
ATOM 636 C CA . GLY A 1 83 ? 12.011 -0.187 -4.493 1.00 95.94 83 GLY A CA 1
ATOM 637 C C . GLY A 1 83 ? 11.711 0.443 -3.123 1.00 95.94 83 GLY A C 1
ATOM 638 O O . GLY A 1 83 ? 11.289 -0.285 -2.224 1.00 95.94 83 GLY A O 1
ATOM 639 N N . PRO A 1 84 ? 11.843 1.777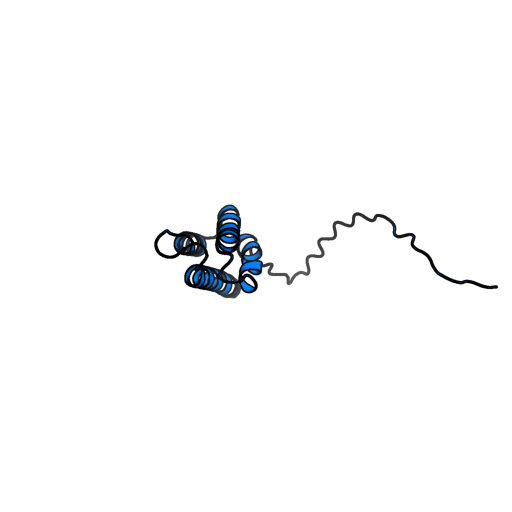 -2.975 1.00 96.50 84 PRO A N 1
ATOM 640 C CA . PRO A 1 84 ? 11.531 2.479 -1.726 1.00 96.50 84 PRO A CA 1
ATOM 641 C C . PRO A 1 84 ? 10.090 2.252 -1.249 1.00 96.50 84 PRO A C 1
ATOM 643 O O . PRO A 1 84 ? 9.872 1.877 -0.101 1.00 96.50 84 PRO A O 1
ATOM 646 N N . THR A 1 85 ? 9.109 2.360 -2.154 1.00 96.44 85 THR A N 1
ATOM 647 C CA . THR A 1 85 ? 7.698 2.050 -1.866 1.00 96.44 85 THR A CA 1
ATOM 648 C C . THR A 1 85 ? 7.529 0.635 -1.310 1.00 96.44 85 THR A C 1
ATOM 650 O O . THR A 1 85 ? 6.864 0.445 -0.295 1.00 96.44 85 THR A O 1
ATOM 653 N N . LYS A 1 86 ? 8.157 -0.370 -1.937 1.00 96.75 86 LYS A N 1
ATOM 654 C CA . LYS A 1 86 ? 8.069 -1.765 -1.491 1.00 96.75 86 LYS A CA 1
ATOM 655 C C . LYS A 1 86 ? 8.643 -1.953 -0.083 1.00 96.75 86 LYS A C 1
ATOM 657 O O . LYS A 1 86 ? 8.051 -2.692 0.697 1.00 96.75 86 LYS A O 1
ATOM 662 N N . VAL A 1 87 ? 9.752 -1.292 0.258 1.00 96.38 87 VAL A N 1
ATOM 663 C CA . VAL A 1 87 ? 10.338 -1.359 1.611 1.00 96.38 87 VAL A CA 1
ATOM 664 C C . VAL A 1 87 ? 9.372 -0.796 2.651 1.00 96.38 87 VAL A C 1
ATOM 666 O O . VAL A 1 87 ? 9.108 -1.463 3.646 1.00 96.38 87 VAL A O 1
ATOM 669 N N . GLU A 1 88 ? 8.780 0.370 2.394 1.00 95.69 88 GLU A N 1
ATOM 670 C CA . GLU A 1 88 ? 7.820 0.996 3.311 1.00 95.69 88 GLU A CA 1
ATOM 671 C C . GLU A 1 88 ? 6.597 0.113 3.590 1.00 95.69 88 GLU A C 1
ATOM 673 O O . GLU A 1 88 ? 6.176 -0.033 4.741 1.00 95.69 88 GLU A O 1
ATOM 678 N N . ILE A 1 89 ? 6.075 -0.536 2.546 1.00 96.38 89 ILE A N 1
ATOM 679 C CA . ILE A 1 89 ? 4.957 -1.480 2.655 1.00 96.38 89 ILE A CA 1
ATOM 680 C C . ILE A 1 89 ? 5.355 -2.710 3.474 1.00 96.38 89 ILE A C 1
ATOM 682 O O . ILE A 1 89 ? 4.610 -3.131 4.357 1.00 96.38 89 ILE A O 1
ATOM 686 N N . LEU A 1 90 ? 6.531 -3.288 3.209 1.00 96.31 90 LEU A N 1
ATOM 687 C CA . LEU A 1 90 ? 7.019 -4.450 3.955 1.00 96.31 90 LEU A CA 1
ATOM 688 C C . LEU A 1 90 ? 7.289 -4.113 5.424 1.00 96.31 90 LEU A C 1
ATOM 690 O O . LEU A 1 90 ? 7.023 -4.947 6.287 1.00 96.31 90 LEU A O 1
ATOM 694 N N . CYS A 1 91 ? 7.749 -2.895 5.718 1.00 94.31 91 CYS A N 1
ATOM 695 C CA . CYS A 1 91 ? 7.844 -2.393 7.083 1.00 94.31 91 CYS A CA 1
ATOM 696 C C . CYS A 1 91 ? 6.461 -2.328 7.740 1.00 94.31 91 CYS A C 1
ATOM 698 O O . CYS A 1 91 ? 6.297 -2.879 8.823 1.00 94.31 91 CYS A O 1
ATOM 700 N N . ALA A 1 92 ? 5.458 -1.718 7.098 1.00 92.56 92 ALA A N 1
ATOM 701 C CA . ALA A 1 92 ? 4.098 -1.655 7.646 1.00 92.56 92 ALA A CA 1
ATOM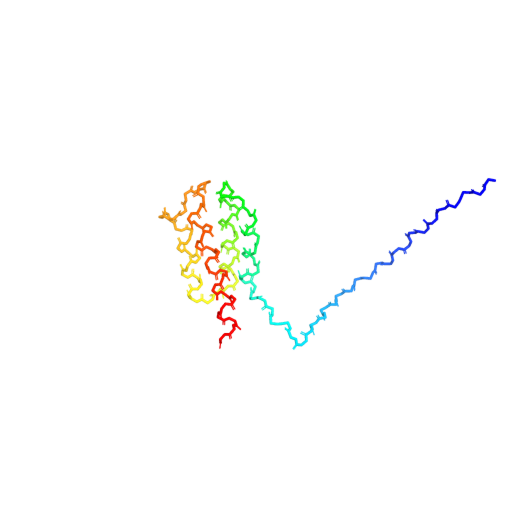 702 C C . ALA A 1 92 ? 3.514 -3.057 7.904 1.00 92.56 92 ALA A C 1
ATOM 704 O O . ALA A 1 92 ? 2.943 -3.310 8.967 1.00 92.56 92 ALA A O 1
ATOM 705 N N . LEU A 1 93 ? 3.731 -3.987 6.969 1.00 92.75 93 LEU A N 1
ATOM 706 C CA . LEU A 1 93 ? 3.314 -5.378 7.105 1.00 92.75 93 LEU A CA 1
ATOM 707 C C . LEU A 1 93 ? 4.025 -6.064 8.282 1.00 92.75 93 LEU A C 1
ATOM 709 O O . LEU A 1 93 ? 3.366 -6.705 9.092 1.00 92.75 93 LEU A O 1
ATOM 713 N N . PHE A 1 94 ? 5.341 -5.889 8.436 1.00 92.00 94 PHE A N 1
ATOM 714 C CA . PHE A 1 94 ? 6.092 -6.427 9.576 1.00 92.00 94 PHE A CA 1
ATOM 715 C C . PHE A 1 94 ? 5.584 -5.881 10.917 1.00 92.00 94 PHE A C 1
ATOM 717 O O . PHE A 1 94 ? 5.326 -6.652 11.838 1.00 92.00 94 PHE A O 1
ATOM 724 N N . TRP A 1 95 ? 5.365 -4.568 11.013 1.00 89.25 95 TRP A N 1
ATOM 725 C CA . TRP A 1 95 ? 4.824 -3.944 12.222 1.00 89.25 95 TRP A CA 1
ATOM 726 C C . TRP A 1 95 ? 3.425 -4.456 12.567 1.00 89.25 95 TRP A C 1
ATOM 728 O O . TRP A 1 95 ? 3.128 -4.618 13.746 1.00 89.25 95 TRP A O 1
ATOM 738 N N . SER A 1 96 ? 2.599 -4.805 11.574 1.00 88.19 96 SER A N 1
ATOM 739 C CA . SER A 1 96 ? 1.287 -5.414 11.836 1.00 88.19 96 SER A CA 1
ATOM 740 C C . SER A 1 96 ? 1.388 -6.749 12.589 1.00 88.19 96 SER A C 1
ATOM 742 O O . SER A 1 96 ? 0.519 -7.053 13.400 1.00 88.19 96 SER A O 1
ATOM 744 N N . PHE A 1 97 ? 2.469 -7.517 12.391 1.00 87.19 97 PHE A N 1
ATOM 745 C CA . PHE A 1 97 ? 2.736 -8.731 13.167 1.00 87.19 97 PHE A CA 1
ATOM 746 C C . PHE A 1 97 ? 3.210 -8.421 14.588 1.00 87.19 97 PHE A C 1
ATOM 748 O O . PHE A 1 97 ? 2.861 -9.152 15.506 1.00 87.19 97 PHE A O 1
ATOM 755 N N . ILE A 1 98 ? 3.982 -7.349 14.787 1.00 85.31 98 ILE A N 1
ATOM 756 C CA . ILE A 1 98 ? 4.487 -6.967 16.114 1.00 85.31 98 ILE A CA 1
ATOM 757 C C . ILE A 1 98 ? 3.376 -6.379 16.988 1.00 85.31 98 ILE A C 1
ATOM 759 O O . ILE A 1 98 ? 3.194 -6.835 18.110 1.00 85.31 98 ILE A O 1
ATOM 763 N N . TYR A 1 99 ? 2.578 -5.443 16.466 1.00 78.81 99 TYR A N 1
ATOM 764 C CA . TYR A 1 99 ? 1.417 -4.872 17.172 1.00 78.81 99 TYR A CA 1
ATOM 765 C C . TYR A 1 99 ? 0.288 -5.883 17.429 1.00 78.81 99 TYR A C 1
ATOM 767 O O . TYR A 1 99 ? -0.682 -5.565 18.103 1.00 78.81 99 TYR A O 1
ATOM 775 N N . LYS A 1 100 ? 0.397 -7.090 16.874 1.00 71.00 100 LYS A N 1
ATOM 776 C CA . LYS A 1 100 ? -0.481 -8.229 17.149 1.00 71.00 100 LYS A CA 1
ATOM 777 C C . LYS A 1 100 ? 0.026 -9.097 18.311 1.00 71.00 100 LYS A C 1
ATOM 779 O O . LYS A 1 100 ? -0.743 -9.885 18.850 1.00 71.00 100 LYS A O 1
ATOM 784 N N . LEU A 1 101 ? 1.311 -8.997 18.662 1.00 58.22 101 LEU A N 1
ATOM 785 C CA . LEU A 1 101 ? 1.951 -9.784 19.723 1.00 58.22 101 LEU A CA 1
ATOM 786 C C . LEU A 1 101 ? 2.056 -9.042 21.066 1.00 58.22 101 LEU A C 1
ATOM 788 O O . LEU A 1 101 ? 2.406 -9.680 22.057 1.00 58.22 101 LEU A O 1
ATOM 792 N N . GLY A 1 102 ? 1.805 -7.730 21.097 1.00 46.59 102 GLY A N 1
ATOM 793 C CA . GLY A 1 102 ? 1.803 -6.902 22.310 1.00 46.59 102 GLY A CA 1
ATOM 794 C C . GLY A 1 102 ? 0.413 -6.392 22.626 1.00 46.59 102 GLY A C 1
ATOM 795 O O . GLY A 1 102 ? 0.080 -6.358 23.829 1.00 46.59 102 GLY A O 1
#

Radius of gyration: 20.31 Å; chains: 1; bounding box: 33×68×46 Å